Protein AF-A0A533XPD9-F1 (afdb_monomer)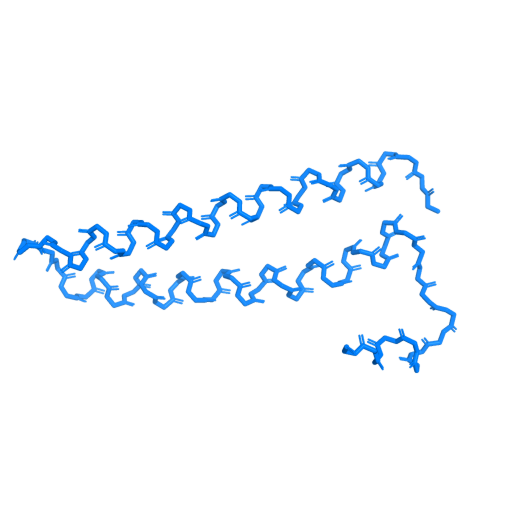

Radius of gyration: 16.89 Å; Cα contacts (8 Å, |Δi|>4): 35; chains: 1; bounding box: 45×15×43 Å

Structure (mmCIF, N/CA/C/O backbone):
data_AF-A0A533XPD9-F1
#
_entry.id   AF-A0A533XPD9-F1
#
loop_
_atom_site.group_PDB
_atom_site.id
_atom_site.type_symbol
_atom_site.label_atom_id
_atom_site.label_alt_id
_atom_site.label_comp_id
_atom_site.label_asym_id
_atom_site.label_entity_id
_atom_site.label_seq_id
_atom_site.pdbx_PDB_ins_code
_atom_site.Cartn_x
_atom_site.Cartn_y
_atom_site.Cartn_z
_atom_site.occupancy
_atom_site.B_iso_or_equiv
_atom_site.auth_seq_id
_atom_site.auth_comp_id
_atom_site.auth_asym_id
_atom_site.auth_atom_id
_atom_site.pdbx_PDB_model_num
ATOM 1 N N . MET A 1 1 ? 12.431 -0.034 -20.388 1.00 73.88 1 MET A N 1
ATOM 2 C CA . MET A 1 1 ? 11.062 -0.522 -20.101 1.00 73.88 1 MET A CA 1
ATOM 3 C C . MET A 1 1 ? 10.048 0.109 -21.059 1.00 73.88 1 MET A C 1
ATOM 5 O O . MET A 1 1 ? 10.313 1.210 -21.536 1.00 73.88 1 MET A O 1
ATOM 9 N N . THR A 1 2 ? 8.926 -0.557 -21.365 1.00 84.25 2 THR A N 1
ATOM 10 C CA . THR A 1 2 ? 7.898 -0.038 -22.294 1.00 84.25 2 THR A CA 1
ATOM 11 C C . THR A 1 2 ? 7.029 1.055 -21.648 1.00 84.25 2 THR A C 1
ATOM 13 O O . THR A 1 2 ? 6.858 1.053 -20.426 1.00 84.25 2 THR A O 1
ATOM 16 N N . PRO A 1 3 ? 6.438 1.975 -22.438 1.00 88.88 3 PRO A N 1
ATOM 17 C CA . PRO A 1 3 ? 5.480 2.959 -21.925 1.00 88.88 3 PRO A CA 1
ATOM 18 C C . PRO A 1 3 ? 4.299 2.328 -21.170 1.00 88.88 3 PRO A C 1
ATOM 20 O O . PRO A 1 3 ? 3.914 2.828 -20.119 1.00 88.88 3 PRO A O 1
ATOM 23 N N . ALA A 1 4 ? 3.792 1.186 -21.647 1.00 93.38 4 ALA A N 1
ATOM 24 C CA . ALA A 1 4 ? 2.657 0.488 -21.041 1.00 9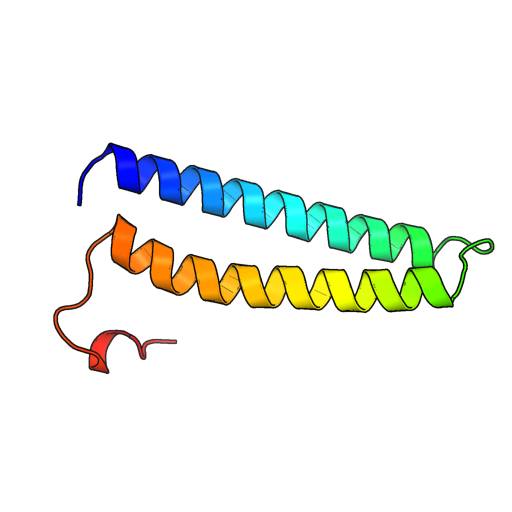3.38 4 ALA A CA 1
ATOM 25 C C . ALA A 1 4 ? 2.943 -0.019 -19.615 1.00 93.38 4 ALA A C 1
ATOM 27 O O . ALA A 1 4 ? 2.085 0.076 -18.742 1.00 93.38 4 ALA A O 1
ATOM 28 N N . ILE A 1 5 ? 4.154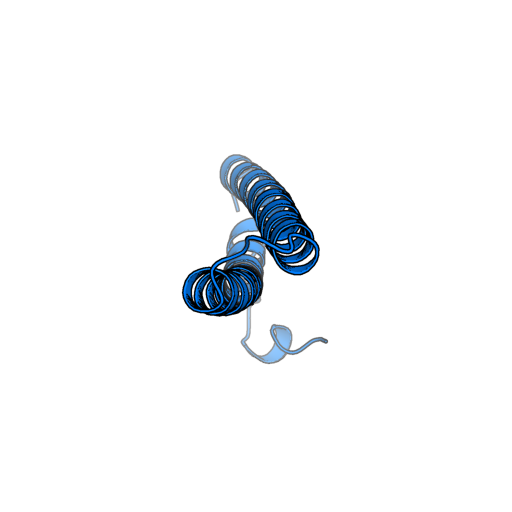 -0.523 -19.346 1.00 90.56 5 ILE A N 1
ATOM 29 C CA . ILE A 1 5 ? 4.525 -0.986 -17.997 1.00 90.56 5 ILE A CA 1
ATOM 30 C C . ILE A 1 5 ? 4.687 0.194 -17.032 1.00 90.56 5 ILE A C 1
ATOM 32 O O . ILE A 1 5 ? 4.292 0.094 -15.873 1.00 90.56 5 ILE A O 1
ATOM 36 N N . LYS A 1 6 ? 5.208 1.333 -17.508 1.00 92.38 6 LYS A N 1
ATOM 37 C CA . LYS A 1 6 ? 5.286 2.563 -16.703 1.00 92.38 6 LYS A CA 1
ATOM 38 C C . LYS A 1 6 ? 3.903 3.074 -16.315 1.00 92.38 6 LYS A C 1
ATOM 40 O O . LYS A 1 6 ? 3.682 3.428 -15.163 1.00 92.38 6 LYS A O 1
ATOM 45 N N . GLU A 1 7 ? 2.972 3.083 -17.263 1.00 94.88 7 GLU A N 1
ATOM 46 C CA . GLU A 1 7 ? 1.587 3.475 -17.006 1.00 94.88 7 GLU A CA 1
ATOM 47 C C . GLU A 1 7 ? 0.904 2.526 -16.010 1.00 94.88 7 GLU A C 1
ATOM 49 O O . GLU A 1 7 ? 0.280 2.981 -15.052 1.00 94.88 7 GLU A O 1
ATOM 54 N N . ALA A 1 8 ? 1.090 1.212 -16.172 1.00 95.56 8 ALA A N 1
ATOM 55 C CA . ALA A 1 8 ? 0.574 0.221 -15.231 1.00 95.56 8 ALA A CA 1
ATOM 56 C C . ALA A 1 8 ? 1.124 0.425 -13.809 1.00 95.56 8 ALA A C 1
ATOM 58 O O . ALA A 1 8 ? 0.355 0.372 -12.851 1.00 95.56 8 ALA A O 1
ATOM 59 N N . TYR A 1 9 ? 2.422 0.716 -13.665 1.00 94.81 9 TYR A N 1
ATOM 60 C CA . TYR A 1 9 ? 3.027 1.039 -12.370 1.00 94.81 9 TYR A CA 1
ATOM 61 C C . TYR A 1 9 ? 2.369 2.256 -11.713 1.00 94.81 9 TYR A C 1
ATOM 63 O O . TYR A 1 9 ? 1.940 2.158 -10.567 1.00 94.81 9 TYR A O 1
ATOM 71 N N . ILE A 1 10 ? 2.222 3.369 -12.442 1.00 95.62 10 ILE A N 1
ATOM 72 C CA . ILE A 1 10 ? 1.604 4.598 -11.913 1.00 95.62 10 ILE A CA 1
ATOM 73 C C . ILE A 1 10 ? 0.166 4.325 -11.449 1.00 95.62 10 ILE A C 1
ATOM 75 O O . ILE A 1 10 ? -0.266 4.822 -10.409 1.00 95.62 10 ILE A O 1
ATOM 79 N N . ASN A 1 11 ? -0.584 3.521 -12.206 1.00 97.38 11 A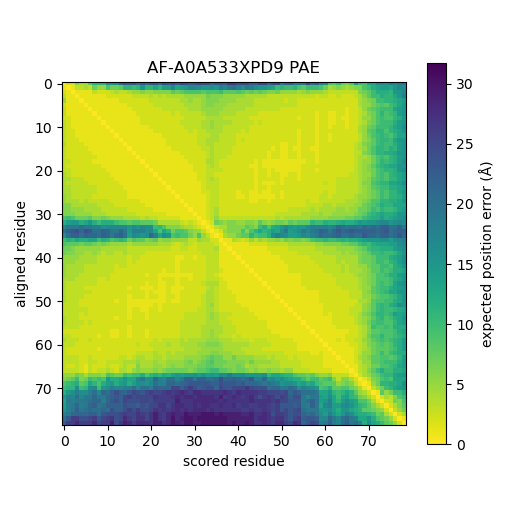SN A N 1
ATOM 80 C CA . ASN A 1 11 ? -1.954 3.166 -11.846 1.00 97.38 11 ASN A CA 1
ATOM 81 C C . ASN A 1 11 ? -2.011 2.309 -10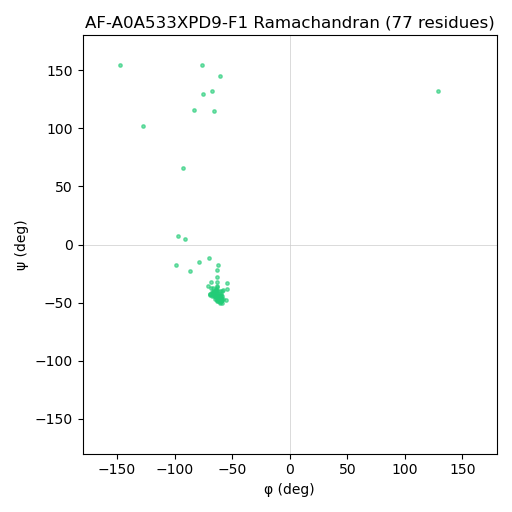.575 1.00 97.38 11 ASN A C 1
ATOM 83 O O . ASN A 1 11 ? -2.861 2.550 -9.719 1.00 97.38 11 ASN A O 1
ATOM 87 N N . ILE A 1 12 ? -1.096 1.347 -10.422 1.00 97.12 12 ILE A N 1
ATOM 88 C CA . ILE A 1 12 ? -1.022 0.510 -9.219 1.00 97.12 12 ILE A CA 1
ATOM 89 C C . ILE A 1 12 ? -0.590 1.336 -8.004 1.00 97.12 12 ILE A C 1
ATOM 91 O O . ILE A 1 12 ? -1.208 1.220 -6.950 1.00 97.12 12 ILE A O 1
ATOM 95 N N . GLU A 1 13 ? 0.417 2.198 -8.151 1.00 97.12 13 GLU A N 1
ATOM 96 C CA . GLU A 1 13 ? 0.891 3.097 -7.094 1.00 97.12 13 GLU A CA 1
ATOM 97 C C . GLU A 1 13 ? -0.249 3.965 -6.546 1.00 97.12 13 GLU A C 1
ATOM 99 O O . GLU A 1 13 ? -0.484 4.002 -5.336 1.00 97.12 13 GLU A O 1
ATOM 104 N N . ARG A 1 14 ? -1.031 4.584 -7.440 1.00 97.88 14 ARG A N 1
ATOM 105 C CA . ARG A 1 14 ? -2.205 5.383 -7.061 1.00 97.88 14 ARG A CA 1
ATOM 106 C C . ARG A 1 14 ? -3.280 4.550 -6.369 1.00 97.88 14 ARG A C 1
ATOM 108 O O . ARG A 1 14 ? -3.767 4.952 -5.316 1.00 97.88 14 ARG A O 1
ATOM 115 N N . ALA A 1 15 ? -3.627 3.392 -6.932 1.00 98.19 15 ALA A N 1
ATOM 116 C CA . ALA A 1 15 ? -4.664 2.528 -6.375 1.00 98.19 15 ALA A CA 1
ATOM 117 C C . ALA A 1 15 ? -4.286 1.988 -4.986 1.00 98.19 15 ALA A C 1
ATOM 119 O O . ALA A 1 15 ? -5.127 1.941 -4.090 1.00 98.19 15 ALA A O 1
ATOM 120 N N . MET A 1 16 ? -3.019 1.615 -4.780 1.00 98.00 16 MET A N 1
ATOM 121 C CA . MET A 1 16 ? -2.524 1.162 -3.478 1.00 98.00 16 MET A CA 1
ATOM 122 C C . MET A 1 16 ? -2.541 2.287 -2.443 1.00 98.00 16 MET A C 1
ATOM 124 O O . MET A 1 16 ? -2.951 2.058 -1.304 1.00 98.00 16 MET A O 1
ATOM 128 N N . TYR A 1 17 ? -2.137 3.501 -2.824 1.00 97.56 17 TYR A N 1
ATOM 129 C CA . TYR A 1 17 ? -2.213 4.666 -1.942 1.00 97.56 17 TYR A CA 1
ATOM 130 C C . TYR A 1 17 ? -3.654 4.955 -1.498 1.00 97.56 17 TYR A C 1
ATOM 132 O O . TYR A 1 17 ? -3.923 5.104 -0.303 1.00 97.56 17 TYR A O 1
ATOM 140 N N . GLU A 1 18 ? -4.589 4.989 -2.450 1.00 98.25 18 GLU A N 1
ATOM 141 C CA . GLU A 1 18 ? -6.006 5.236 -2.178 1.00 98.25 18 GLU A CA 1
ATOM 142 C C . GLU A 1 18 ? -6.603 4.142 -1.285 1.00 98.25 18 GLU A C 1
ATOM 144 O O . GLU A 1 18 ? -7.204 4.441 -0.253 1.00 98.25 18 GLU A O 1
ATOM 149 N N . PHE A 1 19 ? -6.375 2.871 -1.626 1.00 98.19 19 PHE A N 1
ATOM 150 C CA . PHE A 1 19 ? -6.885 1.740 -0.858 1.00 98.19 19 PHE A CA 1
ATOM 151 C C . PHE A 1 19 ? -6.380 1.742 0.590 1.00 98.19 19 PHE A C 1
ATOM 153 O O . PHE A 1 19 ? -7.177 1.599 1.517 1.00 98.19 19 PHE A O 1
ATOM 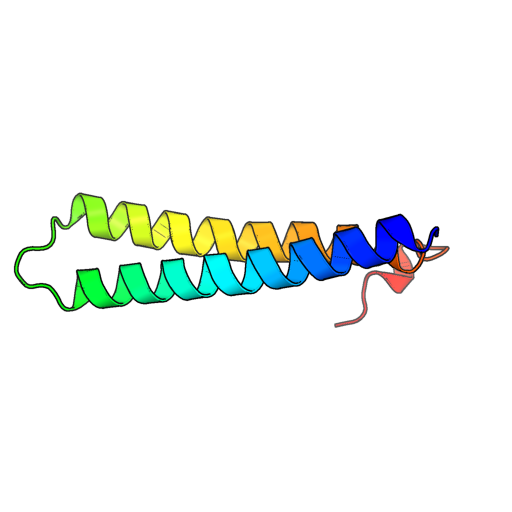160 N N . ASN A 1 20 ? -5.075 1.943 0.801 1.00 98.25 20 ASN A N 1
ATOM 161 C CA . ASN A 1 20 ? -4.496 1.979 2.145 1.00 98.25 20 ASN A CA 1
ATOM 162 C C . ASN A 1 20 ? -5.045 3.158 2.962 1.00 98.25 20 ASN A C 1
ATOM 164 O O . ASN A 1 20 ? -5.360 2.990 4.138 1.00 98.25 20 ASN A O 1
ATOM 168 N N . THR A 1 21 ? -5.240 4.317 2.327 1.00 98.00 21 THR A N 1
ATOM 169 C CA . THR A 1 21 ? -5.832 5.500 2.969 1.00 98.00 21 THR A CA 1
ATOM 170 C C . THR A 1 21 ? -7.270 5.233 3.419 1.00 98.00 21 THR A C 1
ATOM 172 O O . THR A 1 21 ? -7.621 5.493 4.570 1.00 98.00 21 THR A O 1
ATOM 175 N N . LEU A 1 22 ? -8.106 4.667 2.542 1.00 98.00 22 LEU A N 1
ATOM 176 C CA . LEU A 1 22 ? -9.494 4.322 2.867 1.00 98.00 22 LEU A CA 1
ATOM 177 C C . LEU A 1 22 ? -9.578 3.258 3.969 1.00 98.00 22 LEU A C 1
ATOM 179 O O . LEU A 1 22 ? -10.454 3.311 4.832 1.00 98.00 22 LEU A O 1
ATOM 183 N N . LEU A 1 23 ? -8.648 2.303 3.975 1.00 96.94 23 LEU A N 1
ATOM 184 C CA . LEU A 1 23 ? -8.586 1.258 4.990 1.00 96.94 23 LEU A CA 1
ATOM 185 C C . LEU A 1 23 ? -8.222 1.825 6.372 1.00 96.94 23 LEU A C 1
ATOM 187 O O . LEU A 1 23 ? -8.830 1.443 7.372 1.00 96.94 23 LEU A O 1
ATOM 191 N N . GLU A 1 24 ? -7.284 2.772 6.435 1.00 96.69 24 GLU A N 1
ATOM 192 C CA . GLU A 1 24 ? -6.943 3.492 7.668 1.00 96.69 24 GLU A CA 1
ATOM 193 C C . GLU A 1 24 ? -8.102 4.357 8.175 1.00 96.69 24 GLU A C 1
ATOM 195 O O . GLU A 1 24 ? -8.415 4.325 9.368 1.00 96.69 24 GLU A O 1
ATOM 200 N N . GLN A 1 25 ? -8.794 5.064 7.276 1.00 96.75 25 GLN A N 1
ATOM 201 C CA . GLN A 1 25 ? -10.002 5.820 7.619 1.00 96.75 25 GLN A CA 1
ATOM 202 C C . GLN A 1 25 ? -11.082 4.907 8.204 1.00 96.75 25 GLN A C 1
ATOM 204 O O . GLN A 1 25 ? -11.648 5.219 9.249 1.00 96.75 25 GLN A O 1
ATOM 209 N N . GLN A 1 26 ? -11.314 3.739 7.599 1.00 95.38 26 GLN A N 1
ATOM 210 C CA . GLN A 1 26 ? -12.285 2.773 8.108 1.00 95.38 26 GLN A CA 1
ATOM 211 C C . GLN A 1 26 ? -11.908 2.253 9.503 1.00 95.38 26 GLN A C 1
ATOM 213 O O . GLN A 1 26 ? -12.782 2.100 10.361 1.00 95.38 26 GLN A O 1
ATOM 218 N N . VAL A 1 27 ? -10.619 1.996 9.759 1.00 96.00 27 VAL A N 1
ATOM 219 C CA . VAL A 1 27 ? -10.138 1.638 11.104 1.00 96.00 27 VAL A CA 1
ATOM 220 C C . VAL A 1 27 ? -10.451 2.757 12.095 1.00 96.00 27 VAL A C 1
ATOM 222 O O . VAL A 1 27 ? -10.940 2.469 13.187 1.00 96.00 27 VAL A O 1
ATOM 225 N N . GLN A 1 28 ? -10.215 4.015 11.722 1.00 95.69 28 GLN A N 1
ATOM 226 C CA . GLN A 1 28 ? -10.486 5.161 12.586 1.00 95.69 28 GLN A CA 1
ATOM 227 C C . GLN A 1 28 ? -11.983 5.320 12.880 1.00 95.69 28 GLN A C 1
ATOM 229 O O . GLN A 1 28 ? -12.368 5.400 14.045 1.00 95.69 28 GLN A O 1
ATOM 234 N N . THR A 1 29 ? -12.840 5.238 11.859 1.00 94.75 29 THR A N 1
ATOM 235 C CA . THR A 1 29 ? -14.300 5.272 12.029 1.00 94.75 29 THR A CA 1
ATOM 236 C C . THR A 1 29 ? -14.793 4.160 12.955 1.00 94.75 29 THR A C 1
ATOM 238 O O . THR A 1 29 ? -15.670 4.382 13.787 1.00 94.75 29 THR A O 1
ATOM 241 N N . MET A 1 30 ? -14.223 2.954 12.859 1.00 94.12 30 MET A N 1
ATOM 242 C CA . MET A 1 30 ? -14.582 1.865 13.769 1.00 94.12 30 MET A CA 1
ATOM 243 C C . MET A 1 30 ? -14.119 2.119 15.204 1.00 94.12 30 MET A C 1
ATOM 245 O O . MET A 1 30 ? -14.859 1.778 16.118 1.00 94.12 30 MET A O 1
ATOM 249 N N . ARG A 1 31 ? -12.943 2.722 15.423 1.00 91.75 31 ARG A N 1
ATOM 250 C CA . ARG A 1 31 ? -12.457 3.070 16.775 1.00 91.75 31 ARG A CA 1
ATOM 251 C C . ARG A 1 31 ? -13.350 4.082 17.4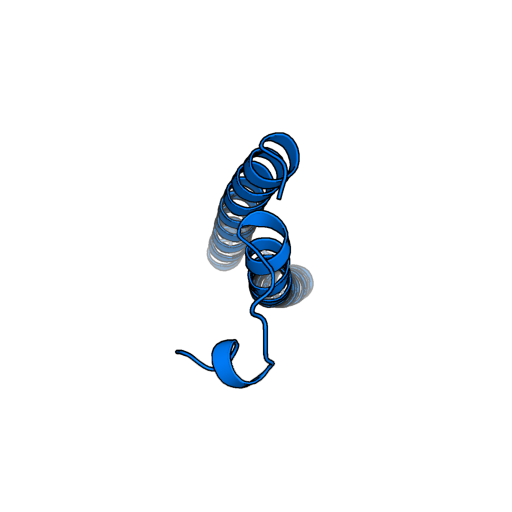81 1.00 91.75 31 ARG A C 1
ATOM 253 O O . ARG A 1 31 ? -13.513 4.000 18.691 1.00 91.75 31 ARG A O 1
ATOM 260 N N . GLU A 1 32 ? -13.901 5.022 16.725 1.00 92.31 32 GLU A N 1
ATOM 261 C CA . GLU A 1 32 ? -14.795 6.068 17.232 1.00 92.31 32 GLU A CA 1
ATOM 262 C C . GLU A 1 32 ? -16.228 5.561 17.454 1.00 92.31 32 GLU A C 1
ATOM 264 O O . GLU A 1 32 ? -17.022 6.203 18.138 1.00 92.31 32 GLU A O 1
ATOM 269 N N . SER A 1 33 ? -16.573 4.394 16.903 1.00 90.94 33 SER A N 1
ATOM 270 C CA . SER A 1 33 ? -17.889 3.787 17.072 1.00 90.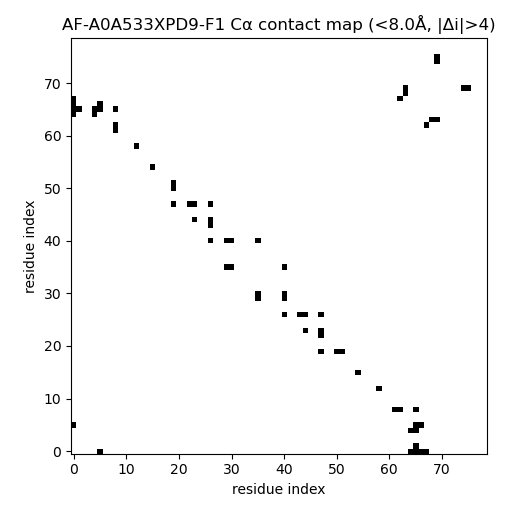94 33 SER A CA 1
ATOM 271 C C . SER A 1 33 ? -17.982 3.013 18.388 1.00 90.94 33 SER A C 1
ATOM 273 O O . SER A 1 33 ? -17.354 1.966 18.550 1.00 90.94 33 SER A O 1
ATOM 275 N N . GLU A 1 34 ? -18.851 3.465 19.295 1.00 71.12 34 GLU A N 1
ATOM 276 C CA . GLU A 1 34 ? -19.148 2.796 20.576 1.00 71.12 34 GLU A CA 1
ATOM 277 C C . GLU A 1 34 ? -19.753 1.385 20.414 1.00 71.12 34 GLU A C 1
ATOM 279 O O . GLU A 1 34 ? -19.723 0.581 21.343 1.00 71.12 34 GLU A O 1
ATOM 284 N N . ALA A 1 35 ? -20.278 1.058 19.228 1.00 75.88 35 ALA A N 1
ATOM 285 C CA . ALA A 1 35 ? -20.892 -0.234 18.907 1.00 75.88 35 ALA A CA 1
ATOM 286 C C . ALA A 1 35 ? -19.937 -1.212 18.192 1.00 75.88 35 ALA A C 1
ATOM 288 O O . ALA A 1 35 ? -20.368 -2.258 17.695 1.00 75.88 35 ALA A O 1
ATOM 289 N N . SER A 1 36 ? -18.652 -0.872 18.072 1.00 76.56 36 SER A N 1
ATOM 290 C CA . SER A 1 36 ? -17.702 -1.675 17.307 1.00 76.56 36 SER A CA 1
ATOM 291 C C . SER A 1 36 ? -17.289 -2.958 18.043 1.00 76.56 36 SER A C 1
ATOM 293 O O . SER A 1 36 ? -16.873 -2.965 19.199 1.00 76.56 36 SER A O 1
ATOM 295 N N . ASP A 1 37 ? -17.385 -4.090 17.340 1.00 90.44 37 ASP A N 1
ATOM 296 C CA . ASP A 1 37 ? -16.872 -5.379 17.812 1.00 90.44 37 ASP A CA 1
ATOM 297 C C . ASP A 1 37 ? -15.339 -5.321 17.906 1.00 90.44 37 ASP A C 1
ATOM 299 O O . ASP A 1 37 ? -14.643 -5.212 16.888 1.00 90.44 37 ASP A O 1
ATOM 303 N N . ALA A 1 38 ? -14.814 -5.431 19.129 1.00 90.31 38 ALA A N 1
ATOM 304 C CA . ALA A 1 38 ? -13.384 -5.362 19.425 1.00 90.31 38 ALA A CA 1
ATOM 305 C C . ALA A 1 38 ? -12.547 -6.372 18.618 1.00 90.31 38 ALA A C 1
ATOM 307 O O . ALA A 1 38 ? -11.420 -6.072 18.212 1.00 90.31 38 ALA A O 1
ATOM 308 N N . THR A 1 39 ? -13.098 -7.553 18.317 1.00 93.69 39 THR A N 1
ATOM 309 C CA . THR A 1 39 ? -12.410 -8.565 17.504 1.00 93.69 39 THR A CA 1
ATOM 310 C C . THR A 1 39 ? -12.292 -8.108 16.056 1.00 93.69 39 THR A C 1
ATOM 312 O O . THR A 1 39 ? -11.230 -8.246 15.442 1.00 93.69 39 THR A O 1
ATOM 315 N N . LYS A 1 40 ? -13.367 -7.536 15.498 1.00 92.81 40 LYS A N 1
ATOM 316 C CA . LYS A 1 40 ? -13.357 -6.999 14.130 1.00 92.81 40 LYS A CA 1
ATOM 317 C C . LYS A 1 40 ? -12.408 -5.815 14.012 1.00 92.81 40 LYS A C 1
ATOM 319 O O . LYS A 1 40 ? -11.619 -5.782 13.072 1.00 92.81 40 LYS A O 1
ATOM 324 N N . LEU A 1 41 ? -12.430 -4.900 14.981 1.00 95.19 41 LEU A N 1
ATOM 325 C CA . LEU A 1 41 ? -11.525 -3.754 15.010 1.00 95.19 41 LEU A CA 1
ATOM 326 C C . LEU A 1 41 ? -10.051 -4.190 15.073 1.00 95.19 41 LEU A C 1
ATOM 328 O O . LEU A 1 41 ? -9.219 -3.666 14.330 1.00 95.19 41 LEU A O 1
ATOM 332 N N . SER A 1 42 ? -9.729 -5.181 15.910 1.00 95.06 42 SER A N 1
ATOM 333 C CA . SER A 1 42 ? -8.372 -5.732 16.005 1.00 95.06 42 SER A CA 1
ATOM 334 C C . SER A 1 42 ? -7.910 -6.348 14.680 1.00 95.06 42 SER A C 1
ATOM 336 O O . SER A 1 42 ? -6.828 -6.024 14.188 1.00 95.06 42 SER A O 1
ATOM 338 N N . ARG A 1 43 ? -8.753 -7.178 14.050 1.00 95.75 43 ARG A N 1
ATOM 339 C CA . ARG A 1 43 ? -8.445 -7.798 12.750 1.00 95.75 43 ARG A CA 1
ATOM 340 C C . ARG A 1 43 ? -8.265 -6.762 11.647 1.00 95.75 43 ARG A C 1
ATOM 342 O O . ARG A 1 43 ? -7.309 -6.863 10.884 1.00 95.75 43 ARG A O 1
ATOM 349 N N . LEU A 1 44 ? -9.144 -5.762 11.578 1.00 95.50 44 LEU A N 1
ATOM 350 C CA . LEU A 1 44 ? -9.052 -4.713 10.567 1.00 95.50 44 LEU A CA 1
A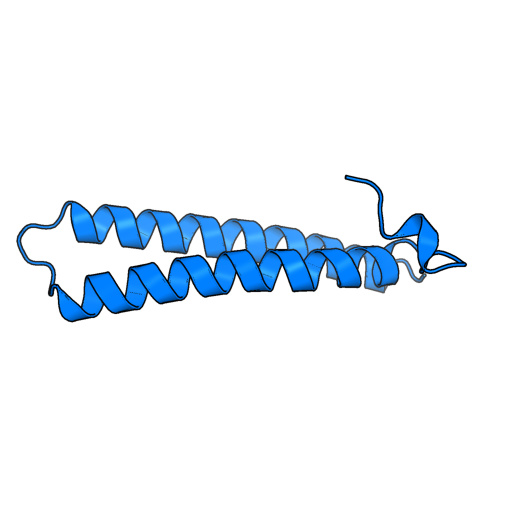TOM 351 C C . LEU A 1 44 ? -7.798 -3.855 10.765 1.00 95.50 44 LEU A C 1
ATOM 353 O O . LEU A 1 44 ? -7.113 -3.562 9.796 1.00 95.50 44 LEU A O 1
ATOM 357 N N . THR A 1 45 ? -7.447 -3.526 12.012 1.00 97.00 45 THR A N 1
ATOM 358 C CA . THR A 1 45 ? -6.213 -2.786 12.328 1.00 97.00 45 THR A CA 1
ATOM 359 C C . THR A 1 45 ? -4.969 -3.548 11.857 1.00 97.00 45 THR A C 1
ATOM 361 O O . THR A 1 45 ? -4.080 -2.967 11.236 1.00 97.00 45 THR A O 1
ATOM 364 N N . GLN A 1 46 ? -4.903 -4.855 12.127 1.00 97.88 46 GLN A N 1
ATOM 365 C CA . GLN A 1 46 ? -3.786 -5.696 11.689 1.00 97.88 46 GLN A CA 1
ATOM 366 C C . GLN A 1 46 ? -3.741 -5.830 10.163 1.00 97.88 46 GLN A C 1
ATOM 368 O O . GLN A 1 46 ? -2.672 -5.695 9.570 1.00 97.88 46 GLN A O 1
ATOM 373 N N . GLY A 1 47 ? -4.899 -6.032 9.528 1.00 97.31 47 GLY A N 1
ATOM 374 C CA . GLY A 1 47 ? -5.023 -6.083 8.072 1.00 97.31 47 GLY A CA 1
ATOM 375 C C . GLY A 1 47 ? -4.584 -4.780 7.406 1.00 97.31 47 GLY A C 1
ATOM 376 O O . GLY A 1 47 ? -3.810 -4.821 6.457 1.00 97.31 47 GLY A O 1
ATOM 377 N N . ALA A 1 48 ? -4.990 -3.628 7.947 1.00 97.69 48 ALA A N 1
ATOM 378 C CA . ALA A 1 48 ? -4.585 -2.311 7.459 1.00 97.69 48 ALA A CA 1
ATOM 379 C C . ALA A 1 48 ? -3.069 -2.126 7.482 1.00 97.69 48 ALA A C 1
ATOM 381 O O . ALA A 1 48 ? -2.470 -1.733 6.481 1.00 97.69 48 ALA A O 1
ATOM 382 N N . LYS A 1 49 ? -2.435 -2.495 8.601 1.00 97.44 49 LYS A N 1
ATOM 383 C CA . LYS A 1 49 ? -0.977 -2.475 8.711 1.00 97.44 49 LYS A CA 1
ATOM 384 C C . LYS A 1 49 ? -0.328 -3.398 7.676 1.00 97.44 49 LYS A C 1
ATOM 386 O O . LYS A 1 49 ? 0.558 -2.957 6.954 1.00 97.44 49 LYS A O 1
ATOM 391 N N . ALA A 1 50 ? -0.782 -4.647 7.581 1.00 97.88 50 ALA A N 1
ATOM 392 C CA . ALA A 1 50 ? -0.214 -5.624 6.657 1.00 97.88 50 ALA A CA 1
ATOM 393 C C . ALA A 1 50 ? -0.335 -5.185 5.188 1.00 97.88 50 ALA A C 1
ATOM 395 O O . ALA A 1 50 ? 0.613 -5.359 4.426 1.00 97.88 50 ALA A O 1
ATOM 396 N N . MET A 1 51 ? -1.463 -4.586 4.795 1.00 97.88 51 MET A N 1
ATOM 397 C CA . MET A 1 51 ? -1.676 -4.081 3.434 1.00 97.88 51 MET A CA 1
ATOM 398 C C . MET A 1 51 ? -0.740 -2.920 3.100 1.00 97.88 51 MET A C 1
ATOM 400 O O . MET A 1 51 ? -0.117 -2.939 2.037 1.00 97.88 51 MET A O 1
ATOM 404 N N . ARG A 1 52 ? -0.573 -1.957 4.014 1.00 97.25 52 ARG A N 1
ATOM 405 C CA . ARG A 1 52 ? 0.375 -0.850 3.840 1.00 97.25 52 ARG A CA 1
ATOM 406 C C . ARG A 1 52 ? 1.811 -1.355 3.702 1.00 97.25 52 ARG A C 1
ATOM 408 O O . ARG A 1 52 ? 2.490 -0.987 2.746 1.00 97.25 52 ARG A O 1
ATOM 415 N N . ASP A 1 53 ? 2.241 -2.227 4.611 1.00 96.88 53 ASP A N 1
ATOM 416 C CA . ASP A 1 53 ? 3.599 -2.778 4.612 1.00 96.88 53 ASP A CA 1
ATOM 417 C C . ASP A 1 53 ? 3.858 -3.584 3.322 1.00 96.88 53 ASP A C 1
ATOM 419 O O . ASP A 1 53 ? 4.879 -3.408 2.659 1.00 96.88 53 ASP A O 1
ATOM 423 N N . SER A 1 54 ? 2.891 -4.407 2.903 1.00 97.19 54 SER A N 1
ATOM 424 C CA . SER A 1 54 ? 2.989 -5.199 1.667 1.00 97.19 54 SER A CA 1
ATOM 425 C C . SER A 1 54 ? 3.004 -4.324 0.413 1.00 97.19 54 SER A C 1
ATOM 427 O O . SER A 1 54 ? 3.723 -4.624 -0.538 1.00 97.19 54 SER A O 1
ATOM 429 N N . SER A 1 55 ? 2.233 -3.232 0.406 1.00 96.94 55 SER A N 1
ATOM 430 C CA . SER A 1 55 ? 2.204 -2.282 -0.712 1.00 96.94 55 SER A CA 1
ATOM 431 C C . SER A 1 55 ? 3.556 -1.593 -0.884 1.00 96.94 55 SER A C 1
ATOM 433 O O . SER A 1 55 ? 4.027 -1.465 -2.008 1.00 96.94 55 SER A O 1
ATOM 435 N N . ALA A 1 56 ? 4.213 -1.200 0.213 1.00 93.31 56 ALA A N 1
ATOM 436 C CA . ALA A 1 56 ? 5.539 -0.584 0.160 1.00 93.31 56 ALA A CA 1
ATOM 437 C C . ALA A 1 56 ? 6.583 -1.525 -0.463 1.00 93.31 56 ALA A C 1
ATOM 439 O O . ALA A 1 56 ? 7.329 -1.118 -1.353 1.00 93.31 56 ALA A O 1
ATOM 440 N N . ILE A 1 57 ? 6.578 -2.798 -0.053 1.00 93.06 57 ILE A N 1
ATOM 441 C CA . ILE A 1 57 ? 7.468 -3.827 -0.611 1.00 93.06 57 ILE A CA 1
ATOM 442 C C . ILE A 1 57 ? 7.159 -4.058 -2.093 1.00 93.06 57 ILE A C 1
ATOM 444 O O . ILE A 1 57 ? 8.064 -4.109 -2.915 1.00 93.06 57 ILE A O 1
ATOM 448 N N . PHE A 1 58 ? 5.885 -4.185 -2.470 1.00 94.25 58 PHE A N 1
ATOM 449 C CA . PHE A 1 58 ? 5.522 -4.365 -3.874 1.00 94.25 58 PHE A CA 1
ATOM 450 C C . PHE A 1 58 ? 5.988 -3.184 -4.737 1.00 94.25 58 PHE A C 1
ATOM 452 O O . PHE A 1 58 ? 6.579 -3.388 -5.799 1.00 94.25 58 PHE A O 1
ATOM 459 N N . LEU A 1 59 ? 5.729 -1.951 -4.289 1.00 93.38 59 LEU A N 1
ATOM 460 C CA . LEU A 1 59 ? 6.029 -0.745 -5.057 1.00 93.38 59 LEU A CA 1
ATOM 461 C C . LEU A 1 59 ? 7.531 -0.504 -5.207 1.00 93.38 59 LEU A C 1
ATOM 463 O O . LEU A 1 59 ? 7.939 -0.027 -6.266 1.00 93.38 59 LEU A O 1
ATOM 467 N N . SER A 1 60 ? 8.358 -0.886 -4.226 1.00 88.38 60 SER A N 1
ATOM 468 C CA . SER A 1 60 ? 9.816 -0.782 -4.360 1.00 88.38 60 SER A CA 1
ATOM 469 C C . SER A 1 60 ? 10.327 -1.616 -5.542 1.00 88.38 60 SER A C 1
ATOM 471 O O . SER A 1 60 ? 11.005 -1.084 -6.421 1.00 88.38 60 SER A O 1
ATOM 473 N N . TYR A 1 61 ? 9.904 -2.879 -5.659 1.00 90.19 61 TYR A N 1
ATOM 474 C CA . TYR A 1 61 ? 10.254 -3.728 -6.803 1.00 90.19 61 TYR A CA 1
ATOM 475 C C . TYR A 1 61 ? 9.588 -3.275 -8.105 1.00 90.19 61 TYR A C 1
ATOM 477 O O . TYR A 1 61 ? 10.228 -3.239 -9.159 1.00 90.19 61 TYR A O 1
ATOM 485 N N . ALA A 1 62 ? 8.307 -2.903 -8.055 1.00 91.31 62 ALA A N 1
ATOM 486 C CA . ALA A 1 62 ? 7.568 -2.485 -9.241 1.00 91.31 62 ALA A CA 1
ATOM 487 C C . ALA A 1 62 ? 8.161 -1.213 -9.871 1.00 91.31 62 ALA A C 1
ATOM 489 O O . ALA A 1 62 ? 8.159 -1.085 -11.098 1.00 91.31 62 ALA A O 1
ATOM 490 N N . LYS A 1 63 ? 8.734 -0.312 -9.061 1.00 88.94 63 LYS A N 1
ATOM 491 C CA . LYS A 1 63 ? 9.445 0.881 -9.532 1.00 88.94 63 LYS A CA 1
ATOM 492 C C . LYS A 1 63 ? 10.677 0.508 -10.355 1.00 88.94 63 LYS A C 1
ATOM 494 O O . LYS A 1 63 ? 10.858 1.056 -11.442 1.00 88.94 63 LYS A O 1
ATOM 499 N N . PHE A 1 64 ? 11.478 -0.456 -9.905 1.00 88.06 64 PHE A N 1
ATOM 500 C CA . PHE A 1 64 ? 12.626 -0.941 -10.680 1.00 88.06 64 PHE A CA 1
ATOM 501 C C . PHE A 1 64 ? 12.189 -1.589 -11.991 1.00 88.06 64 PHE A C 1
ATOM 503 O O . PHE A 1 64 ? 12.731 -1.287 -13.051 1.00 88.06 64 PHE A O 1
ATOM 510 N N . VAL A 1 65 ? 11.126 -2.391 -11.975 1.00 86.50 65 VAL A N 1
ATOM 511 C CA . VAL A 1 65 ? 10.562 -2.926 -13.220 1.00 86.50 65 VAL A CA 1
ATOM 512 C C . VAL A 1 65 ? 10.132 -1.778 -14.145 1.00 86.50 65 VAL A C 1
ATOM 514 O O . VAL A 1 65 ? 10.509 -1.751 -15.312 1.00 86.50 65 VAL A O 1
ATOM 517 N N . ALA A 1 66 ? 9.410 -0.774 -13.650 1.00 88.06 66 ALA A N 1
ATOM 518 C CA . ALA A 1 66 ? 8.876 0.310 -14.473 1.00 88.06 66 ALA A CA 1
ATOM 519 C C . ALA A 1 66 ? 9.939 1.267 -15.040 1.00 88.06 66 ALA A C 1
ATOM 521 O O . ALA A 1 66 ? 9.869 1.655 -16.213 1.00 88.06 66 ALA A O 1
ATOM 522 N N . TYR A 1 67 ? 10.923 1.660 -14.235 1.00 85.38 67 TYR A N 1
ATOM 523 C CA . TYR A 1 67 ? 11.900 2.689 -14.598 1.00 85.38 67 TYR A CA 1
ATOM 524 C C . TYR A 1 67 ? 13.236 2.120 -15.088 1.00 85.38 67 TYR A C 1
ATOM 526 O O . TYR A 1 67 ? 13.934 2.811 -15.829 1.00 85.38 67 TYR A O 1
ATOM 534 N N . GLY A 1 68 ? 13.518 0.847 -14.806 1.00 79.50 68 GLY A N 1
ATOM 535 C CA . GLY A 1 68 ? 14.764 0.156 -15.129 1.00 79.50 68 GLY A CA 1
ATOM 536 C C . GLY A 1 68 ? 15.326 -0.529 -13.884 1.00 79.50 68 GLY A C 1
ATOM 537 O O . GLY A 1 68 ? 15.376 0.085 -12.819 1.00 79.50 68 GLY A O 1
ATOM 538 N N . MET A 1 69 ? 15.707 -1.804 -14.015 1.00 73.94 69 MET A N 1
ATOM 539 C CA . MET A 1 69 ? 16.424 -2.509 -12.951 1.00 73.94 69 MET A CA 1
ATOM 540 C C . MET A 1 69 ? 17.813 -1.875 -12.823 1.00 73.94 69 MET A C 1
ATOM 542 O O . MET A 1 69 ? 18.451 -1.676 -13.859 1.00 73.94 69 MET A O 1
ATOM 546 N N . PRO A 1 70 ? 18.273 -1.534 -11.611 1.00 66.31 70 PRO A N 1
ATOM 547 C CA . PRO A 1 70 ? 19.647 -1.107 -11.415 1.00 66.31 70 PRO A CA 1
ATOM 548 C C . PRO A 1 70 ? 20.594 -2.234 -11.842 1.00 66.31 70 PRO A C 1
ATOM 550 O O . PRO A 1 70 ? 20.285 -3.414 -11.674 1.00 66.31 70 PRO A O 1
ATOM 553 N N . ASP A 1 71 ? 21.743 -1.864 -12.407 1.00 64.31 71 ASP A N 1
ATOM 554 C CA . ASP A 1 71 ? 22.726 -2.825 -12.920 1.00 64.31 71 ASP A CA 1
ATOM 555 C C . ASP A 1 71 ? 23.448 -3.605 -11.793 1.00 64.31 71 ASP A C 1
ATOM 557 O O . ASP A 1 71 ? 24.111 -4.606 -12.070 1.00 64.31 71 ASP A O 1
ATOM 561 N N . SER A 1 72 ? 23.306 -3.194 -10.523 1.00 57.31 72 SER A N 1
ATOM 562 C CA . SER A 1 72 ? 23.856 -3.882 -9.343 1.00 57.31 72 SER A CA 1
ATOM 563 C C . SER A 1 72 ? 22.972 -3.739 -8.091 1.00 57.31 72 SER A C 1
ATOM 565 O O . SER A 1 72 ? 22.221 -2.772 -7.948 1.00 57.31 72 SER A O 1
ATOM 567 N N . GLU A 1 73 ? 23.082 -4.706 -7.167 1.00 55.50 73 GLU A N 1
ATOM 568 C CA . GLU A 1 73 ? 22.355 -4.731 -5.882 1.00 55.50 73 GLU A CA 1
ATOM 569 C C . GLU A 1 73 ? 22.729 -3.558 -4.951 1.00 55.50 73 GLU A C 1
ATOM 571 O O . GLU A 1 73 ? 21.877 -3.094 -4.200 1.00 55.50 73 GLU A O 1
ATOM 576 N N . GLU A 1 74 ? 23.947 -3.009 -5.058 1.00 53.94 74 GLU A N 1
ATOM 577 C CA . GLU A 1 74 ? 24.421 -1.860 -4.258 1.00 53.94 74 GLU A CA 1
ATOM 578 C C . GLU A 1 74 ? 23.623 -0.563 -4.497 1.00 53.94 74 GLU A C 1
ATOM 580 O O . GLU A 1 74 ? 23.597 0.295 -3.625 1.00 53.94 74 GLU A O 1
ATOM 585 N N . MET A 1 75 ? 22.929 -0.408 -5.634 1.00 52.06 75 MET A N 1
ATOM 586 C CA . MET A 1 75 ? 22.092 0.779 -5.910 1.00 52.06 75 MET A CA 1
ATOM 587 C C . MET A 1 75 ? 20.629 0.630 -5.455 1.00 52.06 75 MET A C 1
ATOM 589 O O . MET A 1 75 ? 19.791 1.481 -5.757 1.00 52.06 75 MET A O 1
ATOM 593 N N . ILE A 1 76 ? 20.291 -0.477 -4.787 1.00 56.03 76 ILE A N 1
ATOM 594 C CA . ILE A 1 76 ? 18.973 -0.698 -4.172 1.00 56.03 76 ILE A CA 1
ATOM 595 C C . ILE A 1 76 ? 18.947 -0.107 -2.747 1.00 56.03 76 ILE A C 1
ATOM 597 O O . ILE A 1 76 ? 17.876 0.243 -2.251 1.00 56.03 76 ILE A O 1
ATOM 601 N N . GLU A 1 77 ? 20.119 0.059 -2.122 1.00 49.31 77 GLU A N 1
ATOM 602 C CA . GLU A 1 77 ? 20.322 0.639 -0.788 1.00 49.31 77 GLU A CA 1
ATOM 603 C C . GLU A 1 77 ? 20.588 2.157 -0.851 1.00 49.31 77 GLU A C 1
ATOM 605 O O . GLU A 1 77 ? 21.669 2.621 -0.508 1.00 49.31 77 GLU A O 1
ATOM 610 N N . GLU A 1 78 ? 19.614 2.966 -1.270 1.00 40.94 78 GLU A N 1
ATOM 611 C CA . GLU A 1 78 ? 19.645 4.407 -0.960 1.00 40.94 78 GLU A CA 1
ATOM 612 C C . GLU A 1 78 ? 18.308 4.822 -0.321 1.00 40.94 78 GLU A C 1
ATOM 614 O O . GLU A 1 78 ? 17.285 4.941 -1.004 1.00 40.94 78 GLU A O 1
ATOM 619 N N . GLU A 1 79 ? 18.336 4.963 1.015 1.00 40.69 79 GLU A N 1
ATOM 620 C CA . GLU A 1 79 ? 17.322 5.628 1.861 1.00 40.69 79 GLU A CA 1
ATOM 621 C C . GLU A 1 79 ? 17.306 7.150 1.652 1.00 40.69 79 GLU A C 1
ATOM 623 O O . GLU A 1 79 ? 18.397 7.768 1.626 1.00 40.69 79 GLU A O 1
#

Mean predicted aligned error: 6.56 Å

Nearest PDB structures (foldseek):
  7n6g-assembly1_3I  TM=6.723E-01  e=2.865E+00  Chlamydomonas reinhardtii
  3lss-assembly1_A  TM=5.625E-01  e=5.622E+00  Trypanosoma brucei

Foldseek 3Di:
DDPVLLVVLVVLLVVLVVVLVVLVVVLVVLVPDPPHDPVVSVVSVVVSVVSNVVSVVVSLVSVCVNVHPPPDPVVSPDD

Secondary structure (DSSP, 8-state):
--HHHHHHHHHHHHHHHHHHHHHHHHHHHHHH-TT--HHHHHHHHHHHHHHHHHHHHHHHHHHHHHH---SSGGGS---

pLDDT: mean 87.77, std 14.61, range [40.69, 98.25]

Solvent-accessible surface area (backbone atoms only — not comparable to full-atom values): 4522 Å² total; per-residue (Å²): 107,56,70,68,52,36,51,51,41,54,52,49,54,52,50,51,53,53,51,45,51,55,45,48,50,51,44,50,57,44,72,74,37,93,83,51,56,65,68,57,52,52,52,48,47,51,50,42,52,50,52,46,58,50,47,54,58,50,48,59,56,45,46,29,61,30,76,44,67,69,97,50,75,76,76,72,76,75,135

Sequence (79 aa):
MTPAIKEAYINIERAMYEFNTLLEQQVQTMRESEASDATKLSRLTQGAKAMRDSSAIFLSYAKFVAYGMPDSEEMIEEE